Protein AF-A0A374VJ57-F1 (afdb_monomer_lite)

Secondary structure (DSSP, 8-state):
-----------PPPHHHHHHHHHHHHHH-THHHHHHHHHHHHHHHHHHHHHHS---HHHHHHHHHHHHHHHHHHHHHHHHHHHHHHHHHHHTTHHHHTSTTHHHHHHHHHHHH--

pLDDT: mean 80.01, std 10.55, range [39.78, 91.38]

Foldseek 3Di:
DDDPPPPDPPDADDLVNLLVVLVVCVVPDCLVVVVVVVVVVVVVVLCVVVVPDPDDVVVSVVVVVVVVVVVVVVSVVVVVVVVQVVCCVVPNVCCCPPDPNNVSNVVSVVVSSVD

Structure (mmCIF, N/CA/C/O backbone):
data_AF-A0A374VJ57-F1
#
_entry.id   AF-A0A374VJ57-F1
#
loop_
_atom_site.group_PDB
_atom_site.id
_atom_site.type_symbol
_atom_site.label_atom_id
_atom_site.label_alt_id
_atom_site.label_comp_id
_atom_site.label_asym_id
_atom_site.label_entity_id
_atom_site.label_seq_id
_atom_site.pdbx_PDB_ins_code
_atom_site.Cartn_x
_atom_site.Cartn_y
_atom_site.Cartn_z
_atom_site.occupancy
_atom_site.B_iso_or_equiv
_atom_site.auth_seq_id
_atom_site.auth_comp_id
_atom_site.auth_asym_id
_atom_site.auth_atom_id
_atom_site.pdbx_PDB_model_num
ATOM 1 N N . MET A 1 1 ? -39.171 4.644 45.397 1.00 39.78 1 MET A N 1
ATOM 2 C CA . MET A 1 1 ? -38.321 3.510 44.977 1.00 39.78 1 MET A CA 1
ATOM 3 C C . MET A 1 1 ? -37.383 4.020 43.888 1.00 39.78 1 MET A C 1
ATOM 5 O O . MET A 1 1 ? -37.769 4.090 42.731 1.00 39.78 1 MET A O 1
ATOM 9 N N . ALA A 1 2 ? -36.221 4.546 44.288 1.00 43.19 2 ALA A N 1
ATOM 10 C CA . ALA A 1 2 ? -35.253 5.155 43.379 1.00 43.19 2 ALA A CA 1
ATOM 11 C C . ALA A 1 2 ? -34.363 4.053 42.798 1.00 43.19 2 ALA A C 1
ATOM 13 O O . ALA A 1 2 ? -33.593 3.422 43.516 1.00 43.19 2 ALA A O 1
ATOM 14 N N . MET A 1 3 ? -34.525 3.794 41.505 1.00 44.47 3 MET A N 1
ATOM 15 C CA . MET A 1 3 ? -33.750 2.809 40.764 1.00 44.47 3 MET A CA 1
ATOM 16 C C . MET A 1 3 ? -32.374 3.421 40.490 1.00 44.47 3 MET A C 1
ATOM 18 O O . MET A 1 3 ? -32.206 4.232 39.578 1.00 44.47 3 MET A O 1
ATOM 22 N N . THR A 1 4 ? -31.399 3.089 41.332 1.00 49.62 4 THR A N 1
ATOM 23 C CA . THR A 1 4 ? -29.979 3.318 41.074 1.00 49.62 4 THR A CA 1
ATOM 24 C C . THR A 1 4 ? -29.621 2.591 39.782 1.00 49.62 4 THR A C 1
ATOM 26 O O . THR A 1 4 ? -29.394 1.383 39.770 1.00 49.62 4 THR A O 1
ATOM 29 N N . ARG A 1 5 ? -29.603 3.320 38.658 1.00 53.59 5 ARG A N 1
ATOM 30 C CA . ARG A 1 5 ? -28.934 2.849 37.445 1.00 53.59 5 ARG A CA 1
ATOM 31 C C . ARG A 1 5 ? -27.467 2.683 37.818 1.00 53.59 5 ARG A C 1
ATOM 33 O O . ARG A 1 5 ? -26.746 3.670 37.932 1.00 53.59 5 ARG A O 1
ATOM 40 N N . LEU A 1 6 ? -27.056 1.446 38.077 1.00 53.09 6 LEU A N 1
ATOM 41 C CA . LEU A 1 6 ? -25.656 1.060 38.039 1.00 53.09 6 LEU A CA 1
ATOM 42 C C . LEU A 1 6 ? -25.129 1.569 36.697 1.00 53.09 6 LEU A C 1
ATOM 44 O O . LEU A 1 6 ? -25.599 1.138 35.646 1.00 53.09 6 LEU A O 1
ATOM 48 N N . SER A 1 7 ? -24.248 2.569 36.739 1.00 53.66 7 SER A N 1
ATOM 49 C CA . SER A 1 7 ? -23.448 2.954 35.585 1.00 53.66 7 SER A CA 1
ATOM 50 C C . SER A 1 7 ? -22.671 1.716 35.179 1.00 53.66 7 SER A C 1
ATOM 52 O O . SER A 1 7 ? -21.620 1.437 35.758 1.00 53.66 7 SER A O 1
ATOM 54 N N . ASP A 1 8 ? -23.204 0.953 34.228 1.00 55.12 8 ASP A N 1
ATOM 55 C CA . ASP A 1 8 ? -22.435 -0.092 33.582 1.00 55.12 8 ASP A CA 1
ATOM 56 C C . ASP A 1 8 ? -21.154 0.572 33.076 1.00 55.12 8 ASP A C 1
ATOM 58 O O . ASP A 1 8 ? -21.227 1.600 32.385 1.00 55.12 8 ASP A O 1
ATOM 62 N N . PRO A 1 9 ? -19.966 0.072 33.455 1.00 59.94 9 PRO A N 1
ATOM 63 C CA . PRO A 1 9 ? -18.735 0.596 32.912 1.00 59.94 9 PRO A CA 1
ATOM 64 C C . PRO A 1 9 ? -18.798 0.380 31.403 1.00 59.94 9 PRO A C 1
ATOM 66 O O . PRO A 1 9 ? -18.641 -0.739 30.922 1.00 59.94 9 PRO A O 1
ATOM 69 N N . THR A 1 10 ? -19.050 1.463 30.659 1.00 61.66 10 THR A N 1
ATOM 70 C CA . THR A 1 10 ? -19.063 1.456 29.194 1.00 61.66 10 THR A CA 1
ATOM 71 C C . THR A 1 10 ? -17.831 0.689 28.724 1.00 61.66 10 THR A C 1
ATOM 73 O O . THR A 1 10 ? -16.724 1.092 29.115 1.00 61.66 10 THR A O 1
ATOM 76 N N . PRO A 1 11 ? -17.979 -0.405 27.958 1.00 60.19 11 PRO A N 1
ATOM 77 C CA . PRO A 1 11 ? -16.857 -1.254 27.589 1.00 60.19 11 PRO A CA 1
ATOM 78 C C . PRO A 1 11 ? -15.786 -0.403 26.899 1.00 60.19 11 PRO A C 1
ATOM 80 O O . PRO A 1 11 ? -16.008 0.167 25.832 1.00 60.19 11 PRO A O 1
ATOM 83 N N . ARG A 1 12 ? -14.629 -0.240 27.555 1.00 67.75 12 ARG A N 1
ATOM 84 C CA . ARG A 1 12 ? -13.537 0.605 27.056 1.00 67.75 12 ARG A CA 1
ATOM 85 C C . ARG A 1 12 ? -12.593 -0.242 26.219 1.00 67.75 12 ARG A C 1
ATOM 87 O O . ARG A 1 12 ? -12.005 -1.201 26.717 1.00 67.75 12 ARG A O 1
ATOM 94 N N . MET A 1 13 ? -12.391 0.152 24.967 1.00 76.69 13 MET A N 1
ATOM 95 C CA . MET A 1 13 ? -11.395 -0.474 24.103 1.00 76.69 13 MET A CA 1
ATOM 96 C C . MET A 1 13 ? -9.982 -0.102 24.584 1.00 76.69 13 MET A C 1
ATOM 98 O O . MET A 1 13 ? -9.675 1.073 24.829 1.00 76.69 13 MET A O 1
ATOM 102 N N . THR A 1 14 ? -9.122 -1.106 24.756 1.00 84.56 14 THR A N 1
ATOM 103 C CA . THR A 1 14 ? -7.705 -0.928 25.112 1.00 84.56 14 THR A CA 1
ATOM 104 C C . THR A 1 14 ? -6.846 -0.922 23.847 1.00 84.56 14 THR A C 1
ATOM 106 O O . THR A 1 14 ? -7.202 -1.558 22.857 1.00 84.56 14 THR A O 1
ATOM 109 N N . LEU A 1 15 ? -5.710 -0.213 23.865 1.00 81.50 15 LEU A N 1
ATOM 110 C CA . LEU A 1 15 ? -4.811 -0.119 22.705 1.00 81.50 15 LEU A CA 1
ATOM 111 C C . LEU A 1 15 ? -4.298 -1.494 22.220 1.00 81.50 15 LEU A C 1
ATOM 113 O O . LEU A 1 15 ? -4.361 -1.731 21.020 1.00 81.50 15 LEU A O 1
ATOM 117 N N . PRO A 1 16 ? -3.885 -2.440 23.090 1.00 84.12 16 PRO A N 1
ATOM 118 C CA . PRO A 1 16 ? -3.434 -3.758 22.634 1.00 84.12 16 PRO A CA 1
ATOM 119 C C . PRO A 1 16 ? -4.543 -4.562 21.949 1.00 84.12 16 PRO A C 1
ATOM 121 O O . PRO A 1 16 ? -4.300 -5.222 20.946 1.00 84.12 16 PRO A O 1
ATOM 124 N N . ARG A 1 17 ? -5.783 -4.476 22.454 1.00 84.44 17 ARG A N 1
ATOM 125 C CA . ARG A 1 17 ? -6.939 -5.122 21.811 1.00 84.44 17 ARG A CA 1
ATOM 126 C C . ARG A 1 17 ? -7.273 -4.471 20.475 1.00 84.44 17 ARG A C 1
ATOM 128 O O . ARG A 1 17 ? -7.623 -5.180 19.539 1.00 84.44 17 ARG A O 1
ATOM 135 N N . ALA A 1 18 ? -7.140 -3.148 20.385 1.00 84.19 18 ALA A N 1
ATOM 136 C CA . ALA A 1 18 ? -7.289 -2.427 19.130 1.00 84.19 18 ALA A CA 1
ATOM 137 C C . ALA A 1 18 ? -6.236 -2.890 18.108 1.00 84.19 18 ALA A C 1
ATOM 139 O O . ALA A 1 18 ? -6.605 -3.298 17.017 1.00 84.19 18 ALA A O 1
ATOM 140 N N . LEU A 1 19 ? -4.957 -2.945 18.490 1.00 84.19 19 LEU A N 1
ATOM 141 C CA . LEU A 1 19 ? -3.869 -3.424 17.628 1.00 84.19 19 LEU A CA 1
ATOM 142 C C . LEU A 1 19 ? -4.048 -4.885 17.204 1.00 84.19 19 LEU A C 1
ATOM 144 O O . LEU A 1 19 ? -3.871 -5.198 16.034 1.00 84.19 19 LEU A O 1
ATOM 148 N N . LEU A 1 20 ? -4.455 -5.776 18.114 1.00 87.00 20 LEU A N 1
ATOM 149 C CA . LEU A 1 20 ? -4.746 -7.171 17.772 1.00 87.00 20 LEU A CA 1
ATOM 150 C C . LEU A 1 20 ? -5.903 -7.275 16.771 1.00 87.00 20 LEU A C 1
ATOM 152 O O . LEU A 1 20 ? -5.848 -8.081 15.848 1.00 87.00 20 LEU A O 1
ATOM 156 N N . SER A 1 21 ? -6.943 -6.453 16.933 1.00 85.12 21 SER A N 1
ATOM 157 C CA . SER A 1 21 ? -8.055 -6.393 15.984 1.00 85.12 21 SER A CA 1
ATOM 158 C C . SER A 1 21 ? -7.598 -5.919 14.605 1.00 85.12 21 SER A C 1
ATOM 160 O O . SER A 1 21 ? -8.043 -6.469 13.601 1.00 85.12 21 SER A O 1
ATOM 162 N N . GLU A 1 22 ? -6.715 -4.921 14.549 1.00 85.12 22 GLU A N 1
ATOM 163 C CA . GLU A 1 22 ? -6.114 -4.436 13.303 1.00 85.12 22 GLU A CA 1
ATOM 164 C C . GLU A 1 22 ? -5.234 -5.522 12.662 1.00 85.12 22 GLU A C 1
ATOM 166 O O . GLU A 1 22 ? -5.419 -5.836 11.490 1.00 85.12 22 GLU A O 1
ATOM 171 N N . ALA A 1 23 ? -4.374 -6.188 13.438 1.00 84.50 23 ALA A N 1
ATOM 172 C CA . ALA A 1 23 ? -3.507 -7.271 12.970 1.00 84.50 23 ALA A CA 1
ATOM 173 C C . ALA A 1 23 ? -4.299 -8.477 12.438 1.00 84.50 23 ALA A C 1
ATOM 175 O O . ALA A 1 23 ? -4.007 -8.990 11.361 1.00 84.50 23 ALA A O 1
ATOM 176 N N . LEU A 1 24 ? -5.347 -8.911 13.147 1.00 86.06 24 LEU A N 1
ATOM 177 C CA . LEU A 1 24 ? -6.228 -9.993 12.692 1.00 86.06 24 LEU A CA 1
ATOM 178 C C . LEU A 1 24 ? -7.046 -9.612 11.457 1.00 86.06 24 LEU A C 1
ATOM 180 O O . LEU A 1 24 ? -7.490 -10.506 10.731 1.00 86.06 24 LEU A O 1
ATOM 184 N N . ARG A 1 25 ? -7.308 -8.318 11.246 1.00 83.94 25 ARG A N 1
ATOM 185 C CA . ARG A 1 25 ? -7.967 -7.827 10.035 1.00 83.94 25 ARG A CA 1
ATOM 186 C C . ARG A 1 25 ? -6.993 -7.821 8.862 1.00 83.94 25 ARG A C 1
ATOM 188 O O . ARG A 1 25 ? -7.317 -8.394 7.832 1.00 83.94 25 ARG A O 1
ATOM 195 N N . LEU A 1 26 ? -5.789 -7.280 9.052 1.00 80.50 26 LEU A N 1
ATOM 196 C CA . LEU A 1 26 ? -4.700 -7.308 8.069 1.00 80.50 26 LEU A CA 1
ATOM 197 C C . LEU A 1 26 ? -4.369 -8.739 7.630 1.00 80.50 26 LEU A C 1
ATOM 199 O O . LEU A 1 26 ? -4.347 -9.017 6.437 1.00 80.50 26 LEU A O 1
ATOM 203 N N . ALA A 1 27 ? -4.217 -9.669 8.578 1.00 82.50 27 ALA A N 1
ATOM 204 C CA . ALA A 1 27 ? -3.897 -11.068 8.291 1.00 82.50 27 ALA A CA 1
ATOM 205 C C . ALA A 1 27 ? -4.984 -11.810 7.490 1.00 82.50 27 ALA A C 1
ATOM 207 O O . ALA A 1 27 ? -4.686 -12.789 6.813 1.00 82.50 27 ALA A O 1
ATOM 208 N N . ARG A 1 28 ? -6.247 -11.371 7.578 1.00 85.12 28 ARG A N 1
ATOM 209 C CA . ARG A 1 28 ? -7.378 -11.948 6.827 1.00 85.12 28 ARG A CA 1
ATOM 210 C C . ARG A 1 28 ? -7.740 -11.155 5.576 1.00 85.12 28 ARG A C 1
ATOM 212 O O . ARG A 1 28 ? -8.611 -11.582 4.823 1.00 85.12 28 ARG A O 1
ATOM 219 N N . SER A 1 29 ? -7.108 -10.006 5.366 1.00 81.12 29 SER A N 1
ATOM 220 C CA . SER A 1 29 ? -7.389 -9.164 4.218 1.00 81.12 29 SER A CA 1
ATOM 221 C C . SER A 1 29 ? -6.727 -9.753 2.968 1.00 81.12 29 SER A C 1
ATOM 223 O O . SER A 1 29 ? -5.554 -10.128 3.018 1.00 81.12 29 SER A O 1
ATOM 225 N N . PRO A 1 30 ? -7.414 -9.781 1.811 1.00 81.62 30 PRO A N 1
ATOM 226 C CA . PRO A 1 30 ? -6.799 -10.178 0.542 1.00 81.62 30 PRO A CA 1
ATOM 227 C C . PRO A 1 30 ? -5.747 -9.167 0.051 1.00 81.62 30 PRO A C 1
ATOM 229 O O . PRO A 1 30 ? -5.146 -9.361 -1.003 1.00 81.62 30 PRO A O 1
ATOM 232 N N . LEU A 1 31 ? -5.511 -8.086 0.800 1.00 82.06 31 LEU A N 1
ATOM 233 C CA . LEU A 1 31 ? -4.664 -6.963 0.431 1.00 82.06 31 LEU A CA 1
ATOM 234 C C . LEU A 1 31 ? -3.245 -7.376 0.035 1.00 82.06 31 LEU A C 1
ATOM 236 O O . LEU A 1 31 ? -2.751 -6.883 -0.972 1.00 82.06 31 LEU A O 1
ATOM 240 N N . ALA A 1 32 ? -2.615 -8.301 0.766 1.00 81.50 32 ALA A N 1
ATOM 241 C CA . ALA A 1 32 ? -1.270 -8.781 0.438 1.00 81.50 32 ALA A CA 1
ATOM 242 C C . ALA A 1 32 ? -1.226 -9.474 -0.934 1.00 81.50 32 ALA A C 1
ATOM 244 O O . ALA A 1 32 ? -0.320 -9.231 -1.729 1.00 81.50 32 ALA A O 1
ATOM 245 N N . VAL A 1 33 ? -2.244 -10.285 -1.242 1.00 84.00 33 VAL A N 1
ATOM 246 C CA . VAL A 1 33 ? -2.378 -10.956 -2.544 1.00 84.00 33 VAL A CA 1
ATOM 247 C C . VAL A 1 33 ? -2.613 -9.928 -3.645 1.00 84.00 33 VAL A C 1
ATOM 249 O O . VAL A 1 33 ? -1.958 -9.985 -4.681 1.00 84.00 33 VAL A O 1
ATOM 252 N N . VAL A 1 34 ? -3.490 -8.950 -3.411 1.00 84.44 34 VAL A N 1
ATOM 253 C CA . VAL A 1 34 ? -3.746 -7.864 -4.367 1.00 84.44 34 VAL A CA 1
ATOM 254 C C . VAL A 1 34 ? -2.475 -7.050 -4.630 1.00 84.44 34 VAL A C 1
ATOM 256 O O . VAL A 1 34 ? -2.164 -6.787 -5.785 1.00 84.44 34 VAL A O 1
ATOM 259 N N . HIS A 1 35 ? -1.695 -6.713 -3.597 1.00 85.06 35 HIS A N 1
ATOM 260 C CA . HIS A 1 35 ? -0.428 -5.987 -3.755 1.00 85.06 35 HIS A CA 1
ATOM 261 C C . HIS A 1 35 ? 0.580 -6.777 -4.579 1.00 85.06 35 HIS A C 1
ATOM 263 O O . HIS A 1 35 ? 1.205 -6.220 -5.479 1.00 85.06 35 HIS A O 1
ATOM 269 N N . LEU A 1 36 ? 0.707 -8.075 -4.301 1.00 86.00 36 LEU A N 1
ATOM 270 C CA . LEU A 1 36 ? 1.590 -8.950 -5.056 1.00 86.00 36 LEU A CA 1
ATOM 271 C C . LEU A 1 36 ? 1.173 -9.020 -6.530 1.00 86.00 36 LEU A C 1
ATOM 273 O O . LEU A 1 36 ? 2.007 -8.827 -7.409 1.00 86.00 36 LEU A O 1
ATOM 277 N N . VAL A 1 37 ? -0.115 -9.245 -6.807 1.00 89.94 37 VAL A N 1
ATOM 278 C CA . VAL A 1 37 ? -0.642 -9.330 -8.177 1.00 89.94 37 VAL A CA 1
ATOM 279 C C . VAL A 1 37 ? -0.463 -8.008 -8.921 1.00 89.94 37 VAL A C 1
ATOM 281 O O . VAL A 1 37 ? 0.027 -8.015 -10.048 1.00 89.94 37 VAL A O 1
ATOM 284 N N . CYS A 1 38 ? -0.803 -6.875 -8.302 1.00 86.81 38 CYS A N 1
ATOM 285 C CA . CYS A 1 38 ? -0.623 -5.555 -8.906 1.00 86.81 38 CYS A CA 1
ATOM 286 C C . CYS A 1 38 ? 0.853 -5.255 -9.188 1.00 86.81 38 CYS A C 1
ATOM 288 O O . CYS A 1 38 ? 1.174 -4.800 -10.283 1.00 86.81 38 CYS A O 1
ATOM 290 N N . GLY A 1 39 ? 1.751 -5.544 -8.242 1.00 86.56 39 GLY A N 1
ATOM 291 C CA . GLY A 1 39 ? 3.190 -5.348 -8.417 1.00 86.56 39 GLY A CA 1
ATOM 292 C C . GLY A 1 39 ? 3.770 -6.213 -9.537 1.00 86.56 39 GLY A C 1
ATOM 293 O O . GLY A 1 39 ? 4.512 -5.710 -10.3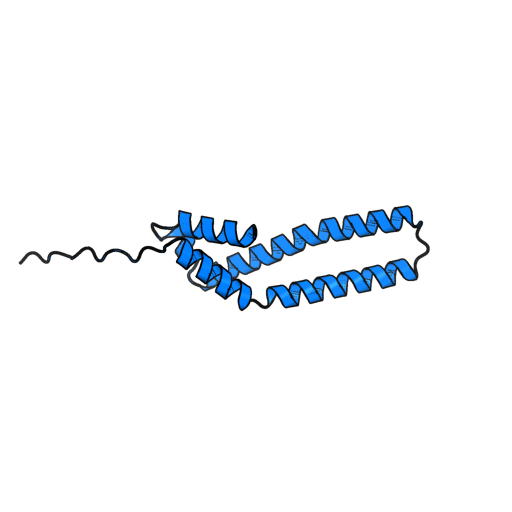77 1.00 86.56 39 GLY A O 1
ATOM 294 N N . LEU A 1 40 ? 3.382 -7.491 -9.600 1.00 90.81 40 LEU A N 1
ATOM 295 C CA . LEU A 1 40 ? 3.798 -8.402 -10.669 1.00 90.81 40 LEU A CA 1
ATOM 296 C C . LEU A 1 40 ? 3.268 -7.957 -12.034 1.00 90.81 40 LEU A C 1
ATOM 298 O O . LEU A 1 40 ? 4.037 -7.885 -12.987 1.00 90.81 40 LEU A O 1
ATOM 302 N N . ALA A 1 41 ? 1.978 -7.628 -12.132 1.00 90.88 41 ALA A N 1
ATOM 303 C CA . ALA A 1 41 ? 1.372 -7.177 -13.381 1.00 90.88 41 ALA A CA 1
ATOM 304 C C . ALA A 1 41 ? 2.033 -5.890 -13.894 1.00 90.88 41 ALA A C 1
ATOM 306 O O . ALA A 1 41 ? 2.369 -5.798 -15.072 1.00 90.88 41 ALA A O 1
ATOM 307 N N . ALA A 1 42 ? 2.273 -4.927 -13.000 1.00 87.38 42 ALA A N 1
ATOM 308 C CA . ALA A 1 42 ? 2.959 -3.684 -13.321 1.00 87.38 42 ALA A CA 1
ATOM 309 C C . ALA A 1 42 ? 4.406 -3.935 -13.778 1.00 87.38 42 ALA A C 1
ATOM 311 O O . ALA A 1 42 ? 4.813 -3.437 -14.825 1.00 87.38 42 ALA A O 1
ATOM 312 N N . GLY A 1 43 ? 5.164 -4.755 -13.043 1.00 87.75 43 GLY A N 1
ATOM 313 C CA . GLY A 1 43 ? 6.547 -5.089 -13.382 1.00 87.75 43 GLY A CA 1
ATOM 314 C C . GLY A 1 43 ? 6.678 -5.814 -14.722 1.00 87.75 43 GLY A C 1
ATOM 315 O O . GLY A 1 43 ? 7.526 -5.446 -15.530 1.00 87.75 43 GLY A O 1
ATOM 316 N N . LEU A 1 44 ? 5.812 -6.796 -14.991 1.00 91.38 44 LEU A N 1
ATOM 317 C CA . LEU A 1 44 ? 5.801 -7.527 -16.261 1.00 91.38 44 LEU A CA 1
ATOM 318 C C . LEU A 1 44 ? 5.409 -6.624 -17.432 1.00 91.38 44 LEU A C 1
ATOM 320 O O . LEU A 1 44 ? 6.088 -6.637 -18.453 1.00 91.38 44 LEU A O 1
ATOM 324 N N . ALA A 1 45 ? 4.367 -5.801 -17.280 1.00 90.19 45 ALA A N 1
ATOM 325 C CA . ALA A 1 45 ? 3.946 -4.869 -18.324 1.00 90.19 45 ALA A CA 1
ATOM 326 C C . ALA A 1 45 ? 5.044 -3.843 -18.653 1.00 90.19 45 ALA A C 1
ATOM 328 O O . ALA A 1 45 ? 5.316 -3.585 -19.825 1.00 90.19 45 ALA A O 1
ATOM 329 N N . CYS A 1 46 ? 5.710 -3.292 -17.632 1.00 86.56 46 CYS A N 1
ATOM 330 C CA . CYS A 1 46 ? 6.847 -2.397 -17.827 1.00 86.56 46 CYS A CA 1
ATOM 331 C C . CYS A 1 46 ? 8.040 -3.118 -18.465 1.00 86.56 46 CYS A C 1
ATOM 333 O O . CYS A 1 46 ? 8.635 -2.586 -19.397 1.00 86.56 46 CYS A O 1
ATOM 335 N N . GLY A 1 47 ? 8.379 -4.322 -17.998 1.00 86.31 47 GLY A N 1
ATOM 336 C CA . GLY A 1 47 ? 9.490 -5.111 -18.534 1.00 86.31 47 GLY A CA 1
ATOM 337 C C . GLY A 1 47 ? 9.305 -5.452 -20.011 1.00 86.31 47 GLY A C 1
ATOM 338 O O . GLY A 1 47 ? 10.207 -5.209 -20.810 1.00 86.31 47 GLY A O 1
ATOM 339 N N . GLU A 1 48 ? 8.115 -5.922 -20.389 1.00 90.38 48 GLU A N 1
ATOM 340 C CA . GLU A 1 48 ? 7.743 -6.162 -21.788 1.00 90.38 48 GLU A CA 1
ATOM 341 C C . GLU A 1 48 ? 7.873 -4.877 -22.611 1.00 90.38 48 GLU A C 1
ATOM 343 O O . GLU A 1 48 ? 8.592 -4.853 -23.612 1.00 90.38 48 GLU A O 1
ATOM 348 N N . TYR A 1 49 ? 7.270 -3.777 -22.141 1.00 88.31 49 TYR A N 1
ATOM 349 C CA . TYR A 1 49 ? 7.310 -2.487 -22.828 1.00 88.31 49 TYR A CA 1
ATOM 350 C C . TYR A 1 49 ? 8.743 -2.014 -23.102 1.00 88.31 49 TYR A C 1
ATOM 352 O O . TYR A 1 49 ? 9.078 -1.711 -24.249 1.00 88.31 49 TYR A O 1
ATOM 360 N N . PHE A 1 50 ? 9.603 -1.988 -22.080 1.00 84.44 50 PHE A N 1
ATOM 361 C CA . PHE A 1 50 ? 10.984 -1.517 -22.211 1.00 84.44 50 PHE A CA 1
ATOM 362 C C . PHE A 1 50 ? 11.896 -2.496 -22.963 1.00 84.44 50 PHE A C 1
ATOM 364 O O . PHE A 1 50 ? 12.922 -2.072 -23.485 1.00 84.44 50 PHE A O 1
ATOM 371 N N . SER A 1 51 ? 11.539 -3.781 -23.068 1.00 85.25 51 SER A N 1
ATOM 372 C CA . SER A 1 51 ? 12.359 -4.765 -23.791 1.00 85.25 51 SER A CA 1
ATOM 373 C C . SER A 1 51 ? 12.263 -4.645 -25.316 1.00 85.25 51 SER A C 1
ATOM 375 O O . SER A 1 51 ? 13.229 -4.942 -26.019 1.00 85.25 51 SER A O 1
ATOM 377 N N . VAL A 1 52 ? 11.119 -4.190 -25.842 1.00 87.31 52 VAL A N 1
ATOM 378 C CA . VAL A 1 52 ? 10.868 -4.098 -27.294 1.00 87.31 52 VAL A CA 1
ATOM 379 C C . VAL A 1 52 ? 11.025 -2.684 -27.854 1.00 87.31 52 VAL A C 1
ATOM 381 O O . VAL A 1 52 ? 11.193 -2.502 -29.062 1.00 87.31 52 VAL A O 1
ATOM 384 N N . THR A 1 53 ? 10.959 -1.664 -27.000 1.00 81.62 53 THR A N 1
ATOM 385 C CA . THR A 1 53 ? 11.050 -0.262 -27.413 1.00 81.62 53 THR A CA 1
ATOM 386 C C . THR A 1 53 ? 12.499 0.232 -27.363 1.00 81.62 53 THR A C 1
ATOM 388 O O . THR A 1 53 ? 13.239 -0.038 -26.423 1.00 81.62 53 THR A O 1
ATOM 391 N N . ARG A 1 54 ? 12.940 0.978 -28.388 1.00 82.69 54 ARG A N 1
ATOM 392 C CA . ARG A 1 54 ? 14.298 1.555 -28.440 1.00 82.69 54 ARG A CA 1
ATOM 393 C C . ARG A 1 54 ? 14.377 2.816 -27.577 1.00 82.69 54 ARG A C 1
ATOM 395 O O . ARG A 1 54 ? 14.345 3.924 -28.105 1.00 82.69 54 ARG A O 1
ATOM 402 N N . TRP A 1 55 ? 14.430 2.643 -26.263 1.00 81.31 55 TRP A N 1
ATOM 403 C CA . TRP A 1 55 ? 14.692 3.735 -25.326 1.00 81.31 55 TRP A CA 1
ATOM 404 C C . TRP A 1 55 ? 16.187 3.979 -25.166 1.00 81.31 55 TRP A C 1
ATOM 406 O O . TRP A 1 55 ? 17.000 3.060 -25.264 1.00 81.31 55 TRP A O 1
ATOM 416 N N . ASP A 1 56 ? 16.538 5.224 -24.861 1.00 87.56 56 ASP A N 1
ATOM 417 C CA . ASP A 1 56 ? 17.791 5.506 -24.171 1.00 87.56 56 ASP A CA 1
ATOM 418 C C . ASP A 1 56 ? 17.722 4.889 -22.756 1.00 87.56 56 ASP A C 1
ATOM 420 O O . ASP A 1 56 ? 16.767 5.179 -22.024 1.00 87.56 56 ASP A O 1
ATOM 424 N N . PRO A 1 57 ? 18.678 4.029 -22.352 1.00 83.25 57 PRO A N 1
ATOM 425 C CA . PRO A 1 57 ? 18.630 3.337 -21.066 1.00 83.25 57 PRO A CA 1
ATOM 426 C C . PRO A 1 57 ? 18.508 4.261 -19.849 1.00 83.25 57 PRO A C 1
ATOM 428 O O . PRO A 1 57 ? 17.852 3.885 -18.878 1.00 83.25 57 PRO A O 1
ATOM 431 N N . ALA A 1 58 ? 19.101 5.461 -19.895 1.00 85.56 58 ALA A N 1
ATOM 432 C CA . ALA A 1 58 ? 19.001 6.430 -18.803 1.00 85.56 58 ALA A CA 1
ATOM 433 C C . ALA A 1 58 ? 17.562 6.954 -18.649 1.00 85.56 58 ALA A C 1
ATOM 435 O O . ALA A 1 58 ? 16.982 6.868 -17.568 1.00 85.56 58 ALA A O 1
ATOM 436 N N . LEU A 1 59 ? 16.941 7.377 -19.755 1.00 86.25 59 LEU A N 1
ATOM 437 C CA . LEU A 1 59 ? 15.534 7.793 -19.782 1.00 86.25 59 LEU A CA 1
ATOM 438 C C . LEU A 1 59 ? 14.570 6.663 -19.386 1.00 86.25 59 LEU A C 1
ATOM 440 O O . LEU A 1 59 ? 13.575 6.913 -18.706 1.00 86.25 59 LEU A O 1
ATOM 444 N N . GLY A 1 60 ? 14.855 5.422 -19.791 1.00 85.69 60 GLY A N 1
ATOM 445 C CA . GLY A 1 60 ? 14.051 4.256 -19.415 1.00 85.69 60 GLY A CA 1
ATOM 446 C C . GLY A 1 60 ? 14.091 3.971 -17.910 1.00 85.69 60 GLY A C 1
ATOM 447 O O . GLY A 1 60 ? 13.051 3.716 -17.301 1.00 85.69 60 GLY A O 1
ATOM 448 N N . ALA A 1 61 ? 15.274 4.066 -17.294 1.00 85.00 61 ALA A N 1
ATOM 449 C CA . ALA A 1 61 ? 15.436 3.898 -15.852 1.00 85.00 61 ALA A CA 1
ATOM 450 C C . ALA A 1 61 ? 14.703 4.992 -15.057 1.00 85.00 61 ALA A C 1
ATOM 452 O O . ALA A 1 61 ? 14.005 4.675 -14.090 1.00 85.00 61 ALA A O 1
ATOM 453 N N . ASP A 1 62 ? 14.791 6.250 -15.496 1.00 90.31 62 ASP A N 1
ATOM 454 C CA . ASP A 1 62 ? 14.098 7.375 -14.861 1.00 90.31 62 ASP A CA 1
ATOM 455 C C . ASP A 1 62 ? 12.573 7.232 -14.958 1.00 90.31 62 ASP A C 1
ATOM 457 O O . ASP A 1 62 ? 11.865 7.370 -13.957 1.00 90.31 62 ASP A O 1
ATOM 461 N N . ALA A 1 63 ? 12.055 6.879 -16.138 1.00 88.31 63 ALA A N 1
ATOM 462 C CA . ALA A 1 63 ? 10.627 6.645 -16.343 1.00 88.31 63 ALA A CA 1
ATOM 463 C C . ALA A 1 63 ? 10.108 5.476 -15.490 1.00 88.31 63 ALA A C 1
ATOM 465 O O . ALA A 1 63 ? 9.024 5.562 -14.907 1.00 88.31 63 ALA A O 1
ATOM 466 N N . TYR A 1 64 ? 10.888 4.398 -15.368 1.00 83.75 64 TYR A N 1
ATOM 467 C CA . TYR A 1 64 ? 10.558 3.273 -14.497 1.00 83.75 64 TYR A CA 1
ATOM 468 C C . TYR A 1 64 ? 10.537 3.683 -13.018 1.00 83.75 64 TYR A C 1
ATOM 470 O O . TYR A 1 64 ? 9.578 3.377 -12.307 1.00 83.75 64 TYR A O 1
ATOM 478 N N . ALA A 1 65 ? 11.540 4.433 -12.553 1.00 87.94 65 ALA A N 1
ATOM 479 C CA . ALA A 1 65 ? 11.576 4.950 -11.188 1.00 87.94 65 ALA A CA 1
ATOM 480 C C . ALA A 1 65 ? 10.394 5.891 -10.900 1.00 87.94 65 ALA A C 1
ATOM 482 O O . ALA A 1 65 ? 9.788 5.818 -9.830 1.00 87.94 65 ALA A O 1
ATOM 483 N N . GLN A 1 66 ? 10.015 6.730 -11.864 1.00 90.56 66 GLN A N 1
ATOM 484 C CA . GLN A 1 66 ? 8.870 7.629 -11.750 1.00 90.56 66 GLN A CA 1
ATOM 485 C C . GLN A 1 66 ? 7.543 6.864 -11.714 1.00 90.56 66 GLN A C 1
ATOM 487 O O . GLN A 1 66 ? 6.668 7.187 -10.911 1.00 90.56 66 GLN A O 1
ATOM 492 N N . PHE A 1 67 ? 7.407 5.814 -12.526 1.00 86.69 67 PHE A N 1
ATOM 493 C CA . PHE A 1 67 ? 6.259 4.914 -12.489 1.00 86.69 67 PHE A CA 1
ATOM 494 C C . PHE A 1 67 ? 6.135 4.209 -11.131 1.00 86.69 67 PHE A C 1
ATOM 496 O O . PHE A 1 67 ? 5.064 4.243 -10.526 1.00 86.69 67 PHE A O 1
ATOM 503 N N . LEU A 1 68 ? 7.228 3.651 -10.599 1.00 84.31 68 LEU A N 1
ATOM 504 C CA . LEU A 1 68 ? 7.247 3.069 -9.251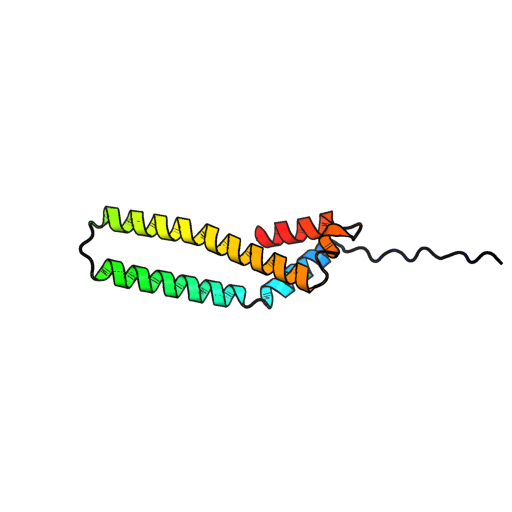 1.00 84.31 68 LEU A CA 1
ATOM 505 C C . LEU A 1 68 ? 6.894 4.107 -8.175 1.00 84.31 68 LEU A C 1
ATOM 507 O O . LEU A 1 68 ? 6.092 3.832 -7.278 1.00 84.31 68 LEU A O 1
ATOM 511 N N . GLY A 1 69 ? 7.453 5.314 -8.294 1.00 87.12 69 GLY A N 1
ATOM 512 C CA . GLY A 1 69 ? 7.183 6.438 -7.403 1.00 87.12 69 GLY A CA 1
ATOM 513 C C . GLY A 1 69 ? 5.727 6.908 -7.438 1.00 87.12 69 GLY A C 1
ATOM 514 O O . GLY A 1 69 ? 5.210 7.334 -6.410 1.00 87.12 69 GLY A O 1
ATOM 515 N N . ALA A 1 70 ? 5.043 6.787 -8.578 1.00 88.25 70 ALA A N 1
ATOM 516 C CA . ALA A 1 70 ? 3.616 7.079 -8.715 1.00 88.25 70 ALA A CA 1
ATOM 517 C C . ALA A 1 70 ? 2.723 5.921 -8.231 1.00 88.25 70 ALA A C 1
ATOM 519 O O . ALA A 1 70 ? 1.632 6.154 -7.703 1.00 88.25 70 ALA A O 1
ATOM 520 N N . LEU A 1 71 ? 3.185 4.675 -8.368 1.00 83.88 71 LEU A N 1
ATOM 521 C CA . LEU A 1 71 ? 2.435 3.489 -7.964 1.00 83.88 71 LEU A CA 1
ATOM 522 C C . LEU A 1 71 ? 2.304 3.388 -6.437 1.00 83.88 71 LEU A C 1
ATOM 524 O O . LEU A 1 71 ? 1.228 3.065 -5.941 1.00 83.88 71 LEU A O 1
ATOM 528 N N . MET A 1 72 ? 3.353 3.716 -5.675 1.00 81.50 72 MET A N 1
ATOM 529 C CA . MET A 1 72 ? 3.302 3.680 -4.204 1.00 81.50 72 MET A CA 1
ATOM 530 C C . MET A 1 72 ? 2.172 4.529 -3.582 1.00 81.50 72 MET A C 1
ATOM 532 O O . MET A 1 72 ? 1.385 3.976 -2.812 1.00 81.50 72 MET A O 1
ATOM 536 N N . PRO A 1 73 ? 2.024 5.835 -3.885 1.00 83.88 73 PRO A N 1
ATOM 537 C CA . PRO A 1 73 ? 0.942 6.645 -3.329 1.00 83.88 73 PRO A CA 1
ATOM 538 C C . PRO A 1 73 ? -0.442 6.196 -3.811 1.00 83.88 73 PRO A C 1
ATOM 540 O O . PRO A 1 73 ? -1.396 6.271 -3.035 1.00 83.88 73 PRO A O 1
ATOM 543 N N . LEU A 1 74 ? -0.562 5.675 -5.039 1.00 83.75 74 LEU A N 1
ATOM 544 C CA . LEU A 1 74 ? -1.809 5.082 -5.529 1.00 83.75 74 LEU A CA 1
ATOM 545 C C . LEU A 1 74 ? -2.216 3.867 -4.683 1.00 83.75 74 LEU A C 1
ATOM 547 O O . LEU A 1 74 ? -3.361 3.781 -4.239 1.00 83.75 74 LEU A O 1
ATOM 551 N N . MET A 1 75 ? -1.277 2.958 -4.410 1.00 83.69 75 MET A N 1
ATOM 552 C CA . MET A 1 75 ? -1.534 1.782 -3.575 1.00 83.69 75 MET A CA 1
ATOM 553 C C . MET A 1 75 ? -1.904 2.182 -2.144 1.00 83.69 75 MET A C 1
ATOM 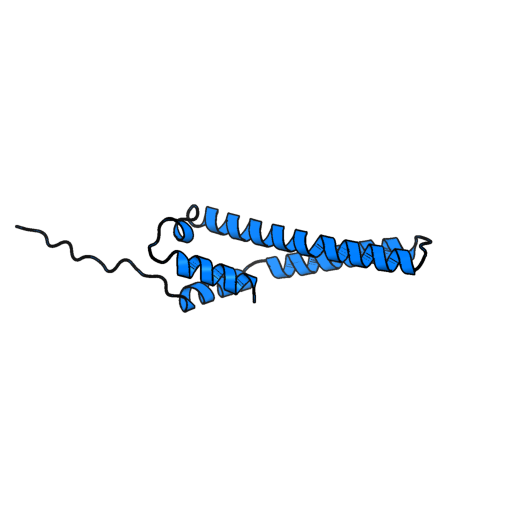555 O O . MET A 1 75 ? -2.911 1.705 -1.622 1.00 83.69 75 MET A O 1
ATOM 559 N N . SER A 1 76 ? -1.179 3.129 -1.540 1.00 84.19 76 SER A N 1
ATOM 560 C CA . SER A 1 76 ? -1.512 3.678 -0.218 1.00 84.19 76 SER A CA 1
ATOM 561 C C . SER A 1 76 ? -2.921 4.277 -0.174 1.00 84.19 76 SER A C 1
ATOM 563 O O . SER A 1 76 ? -3.659 4.044 0.786 1.00 84.19 76 SER A O 1
ATOM 565 N N . ALA A 1 77 ? -3.331 5.007 -1.216 1.00 85.00 77 ALA A N 1
ATOM 566 C CA . ALA A 1 77 ? -4.678 5.564 -1.317 1.00 85.00 77 ALA A CA 1
ATOM 567 C C . ALA A 1 77 ? -5.757 4.470 -1.408 1.00 85.00 77 ALA A C 1
ATOM 569 O 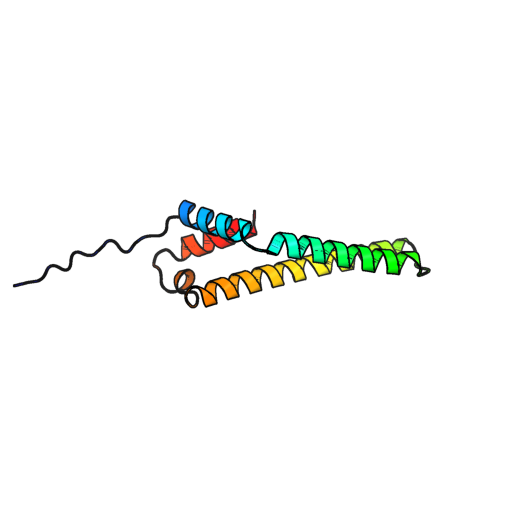O . ALA A 1 77 ? -6.771 4.565 -0.716 1.00 85.00 77 ALA A O 1
ATOM 570 N N . ILE A 1 78 ? -5.529 3.413 -2.196 1.00 83.94 78 ILE A N 1
ATOM 571 C CA . ILE A 1 78 ? -6.454 2.272 -2.315 1.00 83.94 78 ILE A CA 1
ATOM 572 C C . ILE A 1 78 ? -6.599 1.554 -0.968 1.00 83.94 78 ILE A C 1
ATOM 574 O O . ILE A 1 78 ? -7.719 1.320 -0.518 1.00 83.94 78 ILE A O 1
ATOM 578 N N . VAL A 1 79 ? -5.486 1.258 -0.289 1.00 83.44 79 VAL A N 1
ATOM 579 C CA . VAL A 1 79 ? -5.476 0.617 1.039 1.00 83.44 79 VAL A CA 1
ATOM 580 C C . VAL A 1 79 ? -6.268 1.443 2.048 1.00 83.44 79 VAL A C 1
ATOM 582 O O . VAL A 1 79 ? -7.125 0.915 2.757 1.00 83.44 79 VAL A O 1
ATOM 585 N N . CYS A 1 80 ? -6.004 2.751 2.094 1.00 84.69 80 CYS A N 1
ATOM 586 C CA . CYS A 1 80 ? -6.700 3.664 2.993 1.00 84.69 80 CYS A CA 1
ATOM 587 C C . CYS A 1 80 ? -8.201 3.725 2.677 1.00 84.69 80 CYS A C 1
ATOM 589 O O . CYS A 1 80 ? -9.013 3.700 3.599 1.00 84.69 80 CYS A O 1
ATOM 591 N N . GLY A 1 81 ? -8.577 3.762 1.395 1.00 85.31 81 GLY A N 1
ATOM 592 C CA . GLY A 1 81 ? -9.972 3.729 0.953 1.00 85.31 81 GLY A CA 1
ATOM 593 C C . GLY A 1 81 ? -10.699 2.462 1.404 1.00 85.31 81 GLY A C 1
ATOM 594 O O . GLY A 1 81 ? -11.740 2.556 2.050 1.00 85.31 81 GLY A O 1
ATOM 595 N N . LEU A 1 82 ? -10.106 1.287 1.165 1.00 83.25 82 LEU A N 1
ATOM 596 C CA . LEU A 1 82 ? -10.666 -0.000 1.593 1.00 83.25 82 LEU A CA 1
ATOM 597 C C . LEU A 1 82 ? -10.828 -0.078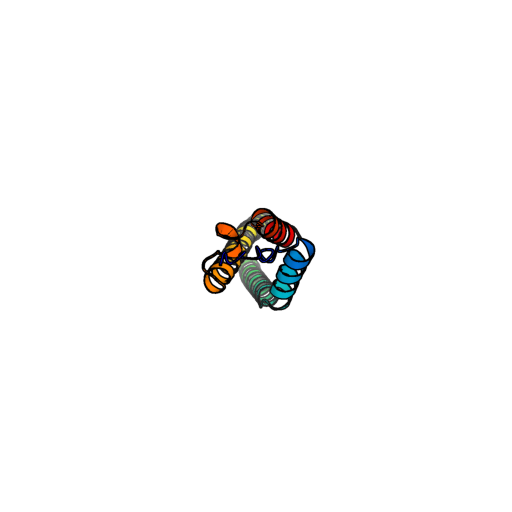 3.116 1.00 83.25 82 LEU A C 1
ATOM 599 O O . LEU A 1 82 ? -11.874 -0.497 3.605 1.00 83.25 82 LEU A O 1
ATOM 603 N N . ALA A 1 83 ? -9.833 0.386 3.877 1.00 82.88 83 ALA A N 1
ATOM 604 C CA . ALA A 1 83 ? -9.910 0.419 5.336 1.00 82.88 83 ALA A CA 1
ATOM 605 C C . ALA A 1 83 ? -11.023 1.354 5.850 1.00 82.88 83 ALA A C 1
ATOM 607 O O . ALA A 1 83 ? -11.671 1.060 6.858 1.00 82.88 83 ALA A O 1
ATOM 608 N N . VAL A 1 84 ? -11.262 2.480 5.167 1.00 83.88 84 VAL A N 1
ATOM 609 C CA . VAL A 1 84 ? -12.374 3.392 5.474 1.00 83.88 84 VAL A CA 1
ATOM 610 C C . VAL A 1 84 ? -13.719 2.751 5.135 1.00 83.88 84 VAL A C 1
ATOM 612 O O . VAL A 1 84 ? -14.660 2.882 5.919 1.00 83.88 84 VAL A O 1
ATOM 615 N N . ASP A 1 85 ? -13.823 2.049 4.010 1.00 85.31 85 ASP A N 1
ATOM 616 C CA . ASP A 1 85 ? -15.062 1.390 3.593 1.00 85.31 85 ASP A CA 1
ATOM 617 C C . ASP A 1 85 ? -15.426 0.211 4.502 1.00 85.31 85 ASP A C 1
ATOM 619 O O . ASP A 1 85 ? -16.588 0.081 4.893 1.00 85.31 85 ASP A O 1
ATOM 623 N N . GLU A 1 86 ? -14.445 -0.576 4.949 1.00 83.12 86 GLU A N 1
ATOM 624 C CA . GLU A 1 86 ? -14.638 -1.601 5.982 1.00 83.12 86 GLU A CA 1
ATOM 625 C C . GLU A 1 86 ? -15.167 -0.994 7.291 1.00 83.12 86 GLU A C 1
ATOM 627 O O . GLU A 1 86 ? -16.122 -1.500 7.881 1.00 83.12 86 GLU A O 1
ATOM 632 N N . GLU A 1 87 ? -14.598 0.128 7.742 1.00 81.94 87 GLU A N 1
ATOM 633 C CA . GLU A 1 87 ? -15.036 0.806 8.968 1.00 81.94 87 GLU A CA 1
ATOM 634 C C . GLU A 1 87 ? -16.433 1.444 8.815 1.00 81.94 87 GLU A C 1
ATOM 636 O O . GLU A 1 87 ? -17.231 1.492 9.761 1.00 81.94 87 GLU A O 1
ATOM 641 N N . ARG A 1 88 ? -16.777 1.916 7.609 1.00 82.12 88 ARG A N 1
ATOM 642 C CA . ARG A 1 88 ? -18.140 2.360 7.288 1.00 82.12 88 ARG A CA 1
ATOM 643 C C . ARG A 1 88 ? -19.124 1.194 7.320 1.00 82.12 88 ARG A C 1
ATOM 645 O O . ARG A 1 88 ? -20.196 1.355 7.903 1.00 82.12 88 ARG A O 1
ATOM 652 N N . ALA A 1 89 ? -18.766 0.041 6.758 1.00 84.56 89 ALA A N 1
ATOM 653 C CA . ALA A 1 89 ? -19.604 -1.157 6.751 1.00 84.56 89 ALA A CA 1
ATOM 654 C C . ALA A 1 89 ? -19.804 -1.740 8.161 1.00 84.56 89 ALA A C 1
ATOM 656 O O . ALA A 1 89 ? -20.909 -2.152 8.506 1.00 84.56 89 ALA A O 1
ATOM 657 N N . ALA A 1 90 ? -18.766 -1.715 9.002 1.00 82.06 90 ALA A N 1
ATOM 658 C CA . ALA A 1 90 ? -18.802 -2.269 10.356 1.00 82.06 90 ALA A CA 1
ATOM 659 C C . ALA A 1 90 ? -19.677 -1.469 11.342 1.00 82.06 90 ALA A C 1
ATOM 661 O O . ALA A 1 90 ? -20.109 -2.009 12.360 1.00 82.06 90 ALA A O 1
ATOM 662 N N . GLY A 1 91 ? -19.951 -0.189 11.070 1.00 80.81 91 GLY A N 1
ATOM 663 C CA . GLY A 1 91 ? -20.778 0.617 11.973 1.00 80.81 91 GLY A CA 1
ATOM 664 C C . GLY A 1 91 ? -20.822 2.111 11.678 1.00 80.81 91 GLY A C 1
ATOM 665 O O . GLY A 1 91 ? -20.922 2.901 12.612 1.00 80.81 91 GLY A O 1
ATOM 666 N N . ARG A 1 92 ? -20.710 2.528 10.410 1.00 80.00 92 ARG A N 1
ATOM 667 C CA . ARG A 1 92 ? -20.671 3.943 9.988 1.00 80.00 92 ARG A CA 1
ATOM 668 C C . ARG A 1 92 ? -19.652 4.776 10.770 1.00 80.00 92 ARG A C 1
ATOM 670 O O . ARG A 1 92 ? -19.958 5.887 11.201 1.00 80.00 92 ARG A O 1
ATOM 677 N N . LEU A 1 93 ? -18.446 4.239 10.964 1.00 77.12 93 LEU A N 1
ATOM 678 C CA . LEU A 1 93 ? -17.371 4.911 11.703 1.00 77.12 93 LEU A CA 1
ATOM 679 C C . LEU A 1 93 ? -17.677 5.143 13.198 1.00 77.12 93 LEU A C 1
ATOM 681 O O . LEU A 1 93 ? -16.981 5.932 13.834 1.00 77.12 93 LEU A O 1
ATOM 685 N N . ALA A 1 94 ? -18.679 4.476 13.790 1.00 77.00 94 ALA A N 1
ATOM 686 C CA . ALA A 1 94 ? -19.057 4.677 15.194 1.00 77.00 94 ALA A CA 1
ATOM 687 C C . ALA A 1 94 ? -17.886 4.465 16.168 1.00 77.00 94 ALA A C 1
ATOM 689 O O . ALA A 1 94 ? -17.778 5.177 17.165 1.00 77.00 94 ALA A O 1
ATOM 690 N N . ASN A 1 95 ? -16.959 3.554 15.861 1.00 72.62 95 ASN A N 1
ATOM 691 C CA . ASN A 1 95 ? -15.776 3.316 16.689 1.00 72.62 95 ASN A CA 1
ATOM 692 C C . ASN A 1 95 ? -14.799 4.514 16.704 1.00 72.62 95 ASN A C 1
ATOM 694 O O . ASN A 1 95 ? -14.069 4.724 17.674 1.00 72.62 95 ASN A O 1
ATOM 698 N N . LEU A 1 96 ? -14.820 5.333 15.646 1.00 70.06 96 LEU A N 1
ATOM 699 C CA . LEU A 1 96 ? -14.005 6.541 15.493 1.00 70.06 96 LEU A CA 1
ATOM 700 C C . LEU A 1 96 ? -14.729 7.809 15.969 1.00 70.06 96 LEU A C 1
ATOM 702 O O . LEU A 1 96 ? -14.079 8.743 16.438 1.00 70.06 96 LEU A O 1
ATOM 706 N N . THR A 1 97 ? -16.059 7.855 15.868 1.00 74.12 97 THR A N 1
ATOM 707 C CA . THR A 1 97 ? -16.846 9.080 16.097 1.00 74.12 97 THR A CA 1
ATOM 708 C C . THR A 1 97 ? -17.664 9.068 17.389 1.00 74.12 97 THR A C 1
ATOM 710 O O . THR A 1 97 ? -17.865 10.128 17.978 1.00 74.12 97 THR A O 1
ATOM 713 N N . ALA A 1 98 ? -18.098 7.900 17.871 1.00 69.12 98 ALA A N 1
ATOM 714 C CA . ALA A 1 98 ? -19.093 7.782 18.941 1.00 69.12 98 ALA A CA 1
ATOM 715 C C . ALA A 1 98 ? -18.556 7.196 20.261 1.00 69.12 98 ALA A C 1
ATOM 717 O O . ALA A 1 98 ? -19.186 7.367 21.303 1.00 69.12 98 ALA A O 1
ATOM 718 N N . VAL A 1 99 ? -17.397 6.524 20.260 1.00 69.75 99 VAL A N 1
ATOM 719 C CA . VAL A 1 99 ? -16.862 5.858 21.465 1.00 69.75 99 VAL A CA 1
ATOM 720 C C . VAL A 1 99 ? -15.909 6.789 22.240 1.00 69.75 99 VAL A C 1
ATOM 722 O O . VAL A 1 99 ? -15.031 7.416 21.637 1.00 69.75 99 VAL A O 1
ATOM 725 N N . PRO A 1 100 ? -15.982 6.855 23.588 1.00 69.50 100 PRO A N 1
ATOM 726 C CA . PRO A 1 100 ? -15.070 7.669 24.404 1.00 69.50 100 PRO A CA 1
ATOM 727 C C . PRO A 1 100 ? -13.579 7.313 24.236 1.00 69.50 100 PRO A C 1
ATOM 729 O O . PRO A 1 100 ? -12.712 8.123 24.554 1.00 69.50 100 PRO A O 1
ATOM 732 N N . SER A 1 101 ? -13.253 6.131 23.698 1.00 71.00 101 SER A N 1
ATOM 733 C CA . SER A 1 101 ? -11.886 5.681 23.395 1.00 71.00 101 SER A CA 1
ATOM 734 C C . SER A 1 101 ? -11.415 5.955 21.957 1.00 71.00 101 SER A C 1
ATOM 736 O O . SER A 1 101 ? -10.421 5.359 21.540 1.00 71.00 101 SER A O 1
ATOM 738 N N . ARG A 1 102 ? -12.066 6.859 21.208 1.00 78.44 102 ARG A N 1
ATOM 739 C CA . ARG A 1 102 ? -11.731 7.202 19.807 1.00 78.44 102 ARG A CA 1
ATOM 740 C C . ARG A 1 102 ? -10.240 7.434 19.536 1.00 78.44 102 ARG A C 1
ATOM 742 O O . ARG A 1 102 ? -9.714 6.935 18.550 1.00 78.44 102 ARG A O 1
ATOM 749 N N . GLY A 1 103 ? -9.526 8.101 20.448 1.00 79.31 103 GLY A N 1
ATOM 750 C CA . GLY A 1 103 ? -8.089 8.360 20.292 1.00 79.31 103 GLY A CA 1
ATOM 751 C C . GLY A 1 103 ? -7.247 7.081 20.228 1.00 79.31 103 GLY A C 1
ATOM 752 O O . GLY A 1 103 ? -6.287 7.017 19.472 1.00 79.31 103 GLY A O 1
ATOM 753 N N . ARG A 1 104 ? -7.643 6.026 20.954 1.00 81.12 104 ARG A N 1
ATOM 754 C CA . ARG A 1 104 ? -6.962 4.721 20.907 1.00 81.12 104 ARG A CA 1
ATOM 755 C C . ARG A 1 104 ? -7.277 3.955 19.627 1.00 81.12 104 ARG A C 1
ATOM 757 O O . ARG A 1 104 ? -6.403 3.263 19.124 1.00 81.12 104 ARG A O 1
ATOM 764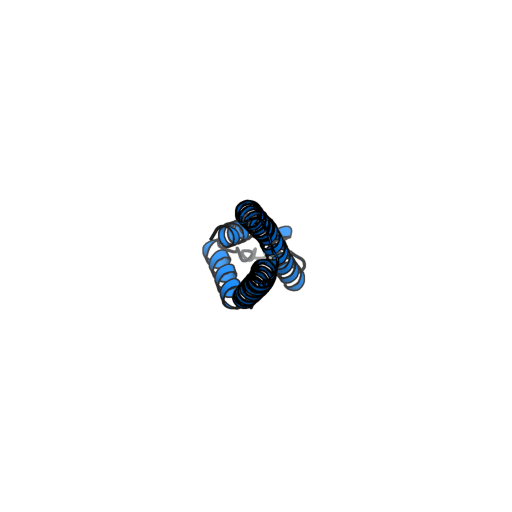 N N . ALA A 1 105 ? -8.498 4.088 19.108 1.00 81.06 105 ALA A N 1
ATOM 765 C CA . ALA A 1 105 ? -8.877 3.505 17.824 1.00 81.06 105 ALA A CA 1
ATOM 766 C C . ALA A 1 105 ? -8.109 4.170 16.667 1.00 81.06 105 ALA A C 1
ATOM 768 O O . ALA A 1 105 ? -7.558 3.472 15.822 1.00 81.06 105 ALA A O 1
ATOM 769 N N . VAL A 1 106 ? -7.986 5.503 16.682 1.00 83.12 106 VAL A N 1
ATOM 770 C CA . VAL A 1 106 ? -7.169 6.254 15.713 1.00 83.12 106 VAL A CA 1
ATOM 771 C C . VAL A 1 106 ? -5.692 5.879 15.833 1.00 83.12 106 VAL A C 1
ATOM 773 O O . VAL A 1 106 ? -5.069 5.558 14.828 1.00 83.12 106 VAL A O 1
ATOM 776 N N . ALA A 1 107 ? -5.140 5.851 17.050 1.00 82.50 107 ALA A N 1
ATOM 777 C CA . ALA A 1 107 ? -3.746 5.468 17.267 1.00 82.50 107 ALA A CA 1
ATOM 778 C C . ALA A 1 107 ? -3.448 4.045 16.772 1.00 82.50 107 ALA A C 1
ATOM 780 O O . ALA A 1 107 ? -2.416 3.830 16.151 1.00 82.50 107 ALA A O 1
ATOM 781 N N . ALA A 1 108 ? -4.352 3.085 16.991 1.00 82.56 108 ALA A N 1
ATOM 782 C CA . ALA A 1 108 ? -4.178 1.725 16.491 1.00 82.56 108 ALA A CA 1
ATOM 783 C C . ALA A 1 108 ? -4.159 1.663 14.955 1.00 82.56 108 ALA A C 1
ATOM 785 O O . ALA A 1 108 ? -3.302 0.983 14.403 1.00 82.56 108 ALA A O 1
ATOM 786 N N . LYS A 1 109 ? -5.039 2.409 14.269 1.00 83.44 109 LYS A N 1
ATOM 787 C CA . LYS A 1 109 ? -5.039 2.495 12.798 1.00 83.44 109 LYS A CA 1
ATOM 788 C C . LYS A 1 109 ? -3.781 3.179 12.252 1.00 83.44 109 LYS A C 1
ATOM 790 O O . LYS A 1 109 ? -3.225 2.713 11.268 1.00 83.44 109 LYS A O 1
ATOM 795 N N . LEU A 1 110 ? -3.307 4.245 12.905 1.00 83.44 110 LEU A N 1
ATOM 796 C CA . LEU A 1 110 ? -2.058 4.923 12.530 1.00 83.44 110 LEU A CA 1
ATOM 797 C C . LEU A 1 110 ? -0.841 4.012 12.713 1.00 83.44 110 LEU A C 1
ATOM 799 O O . LEU A 1 110 ? 0.004 3.938 11.830 1.00 83.44 110 LEU A O 1
ATOM 803 N N . LEU A 1 111 ? -0.772 3.294 13.836 1.00 83.50 111 LEU A N 1
ATOM 804 C CA . LEU A 1 111 ? 0.298 2.332 14.098 1.00 83.50 111 LEU A CA 1
ATOM 805 C C . LEU A 1 111 ? 0.256 1.154 13.121 1.00 83.50 111 LEU A C 1
ATOM 807 O O . LEU A 1 111 ? 1.308 0.705 12.694 1.00 83.50 111 LEU A O 1
ATOM 811 N N . ALA A 1 112 ? -0.934 0.685 12.739 1.00 80.94 112 ALA A N 1
ATOM 812 C CA . ALA A 1 112 ? -1.092 -0.368 11.739 1.00 80.94 112 ALA A CA 1
ATOM 813 C C . ALA A 1 112 ? -0.702 0.080 10.319 1.00 80.94 112 ALA A C 1
ATOM 815 O O . ALA A 1 112 ? -0.326 -0.758 9.514 1.00 80.94 112 ALA A O 1
ATOM 816 N N . LEU A 1 113 ? -0.792 1.379 10.011 1.00 77.31 113 LEU A N 1
ATOM 817 C CA . LEU A 1 113 ? -0.341 1.948 8.736 1.00 77.31 113 LEU A CA 1
ATOM 818 C C . LEU A 1 113 ? 1.182 2.174 8.697 1.00 77.31 113 LEU A C 1
ATOM 820 O O . LEU A 1 113 ? 1.771 2.219 7.623 1.00 77.31 113 LEU A O 1
ATOM 824 N N . ALA A 1 114 ? 1.799 2.383 9.863 1.00 75.50 114 ALA A N 1
ATOM 825 C CA . ALA A 1 114 ? 3.231 2.640 10.015 1.00 75.50 114 ALA A CA 1
ATOM 826 C C . ALA A 1 114 ? 4.074 1.368 10.235 1.00 75.50 114 ALA A C 1
ATOM 828 O O . ALA A 1 114 ? 5.295 1.477 10.353 1.00 75.50 114 ALA A O 1
ATOM 829 N N . ALA A 1 115 ? 3.427 0.204 10.348 1.00 61.84 115 ALA A N 1
ATOM 830 C CA . ALA A 1 115 ? 4.043 -1.108 10.546 1.00 61.84 115 ALA A CA 1
ATOM 831 C C . ALA A 1 115 ? 4.142 -1.871 9.222 1.00 61.84 115 ALA A C 1
ATOM 833 O O . ALA A 1 115 ? 5.151 -2.590 9.055 1.00 61.84 115 ALA A O 1
#

Sequence (115 aa):
MAMTRLSDPTPRMTLPRALLSEALRLARSPLAVVHLVCGLAAGLACGEYFSVTRWDPALGADAYAQFLGALMPLMSAIVCGLAVDEERAAGRLANLTAVPSRGRAVAAKLLALAA

Radius of gyration: 22.16 Å; chains: 1; bounding box: 57×21×73 Å